Protein AF-A0A9E4FIH3-F1 (afdb_monomer_lite)

pLDDT: mean 75.92, std 14.41, range [34.81, 89.38]

Radius of gyration: 14.66 Å; chains: 1; bounding box: 34×38×36 Å

Foldseek 3Di:
DPPPPDQDDALVSSQVVVLCVCVVVVDQDDDDDQDDDPDPPVVSVVSVVSCLPRRVVSNNCSCVVPDDPPPDPPVPPPPDDNPPPDD

Structure (mmCIF, N/CA/C/O backbone):
data_AF-A0A9E4FIH3-F1
#
_entry.id   AF-A0A9E4FIH3-F1
#
loop_
_atom_site.group_PDB
_atom_site.id
_atom_site.type_symbol
_atom_site.label_atom_id
_atom_site.label_alt_id
_atom_site.label_comp_id
_atom_site.label_asym_id
_atom_site.label_entity_id
_atom_site.label_seq_id
_atom_site.pdbx_PDB_ins_code
_atom_site.Cartn_x
_atom_site.Cartn_y
_atom_site.Cartn_z
_atom_site.occupancy
_atom_site.B_iso_or_equiv
_atom_site.auth_seq_id
_atom_site.auth_comp_id
_atom_site.auth_asym_id
_atom_site.auth_atom_id
_atom_site.pdbx_PDB_model_num
ATOM 1 N N . MET A 1 1 ? 6.575 16.471 12.039 1.00 39.97 1 MET A N 1
ATOM 2 C CA . MET A 1 1 ? 6.690 15.005 12.224 1.00 39.97 1 MET A CA 1
ATOM 3 C C . MET A 1 1 ? 6.516 14.420 10.843 1.00 39.97 1 MET A C 1
ATOM 5 O O . MET A 1 1 ? 5.412 14.088 10.445 1.00 39.97 1 MET A O 1
ATOM 9 N N . ASP A 1 2 ? 7.610 14.415 10.093 1.00 39.59 2 ASP A N 1
ATOM 10 C CA . ASP A 1 2 ? 7.623 14.279 8.632 1.00 39.59 2 ASP A CA 1
ATOM 11 C C . ASP A 1 2 ? 8.303 12.974 8.235 1.00 39.59 2 ASP A C 1
ATOM 13 O O . ASP A 1 2 ? 9.022 12.871 7.246 1.00 39.59 2 ASP A O 1
ATOM 17 N N . ASN A 1 3 ? 8.083 11.953 9.052 1.00 45.16 3 ASN A N 1
ATOM 18 C CA . ASN A 1 3 ? 8.356 10.600 8.651 1.00 45.16 3 ASN A CA 1
ATOM 19 C C . ASN A 1 3 ? 7.047 10.064 8.077 1.00 45.16 3 ASN A C 1
ATOM 21 O O . ASN A 1 3 ? 6.060 9.956 8.802 1.00 45.16 3 ASN A O 1
ATOM 25 N N . GLN A 1 4 ? 7.066 9.713 6.793 1.00 54.16 4 GLN A N 1
ATOM 26 C CA . GLN A 1 4 ? 6.110 8.845 6.089 1.00 54.16 4 GLN A CA 1
ATOM 27 C C . GLN A 1 4 ? 6.012 7.452 6.766 1.00 54.16 4 GLN A C 1
ATOM 29 O O . GLN A 1 4 ? 6.215 6.420 6.139 1.00 54.16 4 GLN A O 1
ATOM 34 N N . LEU A 1 5 ? 5.792 7.408 8.082 1.00 56.16 5 LEU A N 1
ATOM 35 C CA . LEU A 1 5 ? 5.683 6.202 8.904 1.00 56.16 5 LEU A CA 1
ATOM 36 C C . LEU A 1 5 ? 4.290 5.581 8.789 1.00 56.16 5 LEU A C 1
ATOM 38 O O . LEU A 1 5 ? 4.123 4.409 9.109 1.00 56.16 5 LEU A O 1
ATOM 42 N N . VAL A 1 6 ? 3.296 6.357 8.346 1.00 67.06 6 VAL A N 1
ATOM 43 C CA . VAL A 1 6 ? 1.908 5.919 8.210 1.00 67.06 6 VAL A CA 1
ATOM 44 C C . VAL A 1 6 ? 1.311 6.522 6.941 1.00 67.06 6 VAL A C 1
ATOM 46 O O . VAL A 1 6 ? 1.122 7.732 6.856 1.00 67.06 6 VAL A O 1
ATOM 49 N N . ILE A 1 7 ? 0.988 5.668 5.971 1.00 75.38 7 ILE A N 1
ATOM 50 C CA . ILE A 1 7 ? 0.219 6.037 4.778 1.00 75.38 7 ILE A CA 1
ATOM 51 C C . ILE A 1 7 ? -1.263 5.913 5.140 1.00 75.38 7 ILE A C 1
ATOM 53 O O . ILE A 1 7 ? -1.764 4.810 5.358 1.00 75.38 7 ILE A O 1
ATOM 57 N N . SER A 1 8 ? -1.962 7.042 5.242 1.00 75.81 8 SER A N 1
ATOM 58 C CA . SER A 1 8 ? -3.389 7.099 5.574 1.00 75.81 8 SER A CA 1
ATOM 59 C C . SER A 1 8 ? -4.132 8.037 4.623 1.00 75.81 8 SER A C 1
ATOM 61 O O . SER A 1 8 ? -3.597 9.047 4.168 1.00 75.81 8 SER A O 1
ATOM 63 N N . GLY A 1 9 ? -5.369 7.680 4.276 1.00 82.38 9 GLY A N 1
ATOM 64 C CA . GLY A 1 9 ? -6.186 8.446 3.339 1.00 82.38 9 GLY A CA 1
ATOM 65 C C . GLY A 1 9 ? -7.206 7.579 2.611 1.00 82.38 9 GLY A C 1
ATOM 66 O O . GLY A 1 9 ? -7.543 6.483 3.056 1.00 82.38 9 GLY A O 1
ATOM 67 N N . SER A 1 10 ? -7.696 8.080 1.475 1.00 84.44 10 SER A N 1
ATOM 68 C CA . SER A 1 10 ? -8.558 7.300 0.583 1.00 84.44 10 SER A CA 1
ATOM 69 C C . SER A 1 10 ? -7.783 6.132 -0.054 1.00 84.44 10 SER A C 1
ATOM 71 O O . SER A 1 10 ? -6.569 6.258 -0.248 1.00 84.44 10 SER A O 1
ATOM 73 N N . PRO A 1 11 ? -8.445 5.028 -0.450 1.00 84.31 11 PRO A N 1
ATOM 74 C CA . PRO A 1 11 ? -7.783 3.903 -1.122 1.00 84.31 11 PRO A CA 1
ATOM 75 C C . PRO A 1 11 ? -6.975 4.324 -2.354 1.00 84.31 11 PRO A C 1
ATOM 77 O O . PRO A 1 11 ? -5.869 3.835 -2.566 1.00 84.31 11 PRO A O 1
ATOM 80 N N . ALA A 1 12 ? -7.482 5.299 -3.115 1.00 85.31 12 ALA A N 1
ATOM 81 C CA . ALA A 1 12 ? -6.787 5.863 -4.266 1.00 85.31 12 ALA A CA 1
ATOM 82 C C . ALA A 1 12 ? -5.464 6.534 -3.866 1.00 85.31 12 ALA A C 1
ATOM 84 O O . ALA A 1 12 ? -4.422 6.250 -4.451 1.00 85.31 12 ALA A O 1
ATOM 85 N N . THR A 1 13 ? -5.487 7.365 -2.821 1.00 86.94 13 THR A N 1
ATOM 86 C CA . THR A 1 13 ? -4.284 8.031 -2.304 1.00 86.94 13 THR A CA 1
ATOM 87 C C . THR A 1 13 ? -3.267 7.022 -1.769 1.00 86.94 13 THR A C 1
ATOM 89 O O . THR A 1 13 ? -2.077 7.150 -2.047 1.00 86.94 13 THR A O 1
ATOM 92 N N . VAL A 1 14 ? -3.726 6.001 -1.035 1.00 87.25 14 VAL A N 1
ATOM 93 C CA . VAL A 1 14 ? -2.867 4.936 -0.489 1.00 87.25 14 VAL A CA 1
ATOM 94 C C . VAL A 1 14 ? -2.200 4.150 -1.618 1.00 87.25 14 VAL A C 1
ATOM 96 O O . VAL A 1 14 ? -0.992 3.921 -1.574 1.00 87.25 14 VAL A O 1
ATOM 99 N N . ARG A 1 15 ? -2.960 3.777 -2.653 1.00 88.12 15 ARG A N 1
ATOM 100 C CA . ARG A 1 15 ? -2.444 3.090 -3.843 1.00 88.12 15 ARG A CA 1
ATOM 101 C C . ARG A 1 15 ? -1.351 3.899 -4.527 1.00 88.12 15 ARG A C 1
ATOM 103 O O . ARG A 1 15 ? -0.292 3.348 -4.817 1.00 88.12 15 ARG A O 1
ATOM 110 N N . ASP A 1 16 ? -1.597 5.180 -4.781 1.00 88.06 16 ASP A N 1
ATOM 111 C CA . ASP A 1 16 ? -0.657 6.014 -5.530 1.00 88.06 16 ASP A CA 1
ATOM 112 C C . ASP A 1 16 ? 0.631 6.242 -4.720 1.00 88.06 16 ASP A C 1
ATOM 114 O O . ASP A 1 16 ? 1.730 6.081 -5.249 1.00 88.06 16 ASP A O 1
ATOM 118 N N . GLN A 1 17 ? 0.519 6.485 -3.409 1.00 87.12 17 GLN A N 1
ATOM 119 C CA . GLN A 1 17 ? 1.686 6.600 -2.527 1.00 87.12 17 GLN A CA 1
ATOM 120 C C . GLN A 1 17 ? 2.485 5.295 -2.430 1.00 87.12 17 GLN A C 1
ATOM 122 O O . GLN A 1 17 ? 3.714 5.327 -2.495 1.00 87.12 17 GLN A O 1
ATOM 127 N N . LEU A 1 18 ? 1.813 4.144 -2.307 1.00 86.62 18 LEU A N 1
ATOM 128 C CA . LEU A 1 18 ? 2.485 2.844 -2.276 1.00 86.62 18 LEU A CA 1
ATOM 129 C C . LEU A 1 18 ? 3.173 2.530 -3.602 1.00 86.62 18 LEU A C 1
ATOM 131 O O . LEU A 1 18 ? 4.301 2.046 -3.595 1.00 86.62 18 LEU A O 1
ATOM 135 N N . LYS A 1 19 ? 2.539 2.845 -4.733 1.00 87.00 19 LYS A N 1
ATOM 136 C CA . LYS A 1 19 ? 3.124 2.646 -6.062 1.00 87.00 19 LYS A CA 1
ATOM 137 C C . LYS A 1 19 ? 4.399 3.469 -6.238 1.00 87.00 19 LYS A C 1
ATOM 139 O O . LYS A 1 19 ? 5.415 2.930 -6.677 1.00 87.00 19 LYS A O 1
ATOM 144 N N . GLU A 1 20 ? 4.368 4.739 -5.846 1.00 87.75 20 GLU A N 1
ATOM 145 C CA . GLU A 1 20 ? 5.551 5.602 -5.887 1.00 87.75 20 GLU A CA 1
ATOM 146 C C . GLU A 1 20 ? 6.643 5.120 -4.924 1.00 87.75 20 GLU A C 1
ATOM 148 O O . GLU A 1 20 ? 7.815 5.063 -5.299 1.00 87.75 20 GLU A O 1
ATOM 153 N N . ALA A 1 21 ? 6.281 4.695 -3.709 1.00 86.00 21 ALA A N 1
ATOM 154 C CA . ALA A 1 21 ? 7.234 4.154 -2.741 1.00 86.00 21 ALA A CA 1
ATOM 155 C C . ALA A 1 21 ? 7.909 2.867 -3.246 1.00 86.00 21 ALA A C 1
ATOM 157 O O . ALA A 1 21 ? 9.134 2.751 -3.176 1.00 86.00 21 ALA A O 1
ATOM 158 N N . VAL A 1 22 ? 7.135 1.931 -3.807 1.00 86.88 22 VAL A N 1
ATOM 159 C CA . VAL A 1 22 ? 7.632 0.670 -4.381 1.00 86.88 22 VAL A CA 1
ATOM 160 C C . VAL A 1 22 ? 8.606 0.943 -5.524 1.00 86.88 22 VAL A C 1
ATOM 162 O O . VAL A 1 22 ? 9.702 0.379 -5.533 1.00 86.88 22 VAL A O 1
ATOM 165 N N . LYS A 1 23 ? 8.257 1.848 -6.447 1.00 85.06 23 LYS A N 1
ATOM 166 C CA . LYS A 1 23 ? 9.126 2.226 -7.573 1.00 85.06 23 LYS A CA 1
ATOM 167 C C . LYS A 1 23 ? 10.395 2.940 -7.120 1.00 85.06 23 LYS A C 1
ATOM 169 O O . LYS A 1 23 ? 11.482 2.615 -7.594 1.00 85.06 23 LYS A O 1
ATOM 174 N N . LYS A 1 24 ? 10.276 3.883 -6.182 1.00 85.88 24 LYS A N 1
ATOM 175 C CA . LYS A 1 24 ? 11.407 4.673 -5.677 1.00 85.88 24 LYS A CA 1
ATOM 176 C C . LYS A 1 24 ? 12.406 3.820 -4.898 1.00 85.88 24 LYS A C 1
ATOM 178 O O . LYS A 1 24 ? 13.608 4.012 -5.049 1.00 85.88 24 LYS A O 1
ATOM 183 N N . LEU A 1 25 ? 11.918 2.893 -4.074 1.00 84.50 25 LEU A N 1
ATOM 184 C CA . LEU A 1 25 ? 12.759 2.013 -3.257 1.00 84.50 25 LEU A CA 1
ATOM 185 C C . LEU A 1 25 ? 13.186 0.737 -4.001 1.00 84.50 25 LEU A C 1
ATOM 187 O O . LEU A 1 25 ? 14.021 0.000 -3.487 1.00 84.50 25 LEU A O 1
ATOM 191 N N . ARG A 1 26 ? 12.630 0.479 -5.197 1.00 82.69 26 ARG A N 1
ATOM 192 C CA . ARG A 1 26 ? 12.848 -0.733 -6.008 1.00 82.69 26 ARG A CA 1
ATOM 193 C C . ARG A 1 26 ? 12.641 -2.021 -5.202 1.00 82.69 26 ARG A C 1
ATOM 195 O O . ARG A 1 26 ? 13.480 -2.917 -5.200 1.00 82.69 26 ARG A O 1
ATOM 202 N N . VAL A 1 27 ? 11.523 -2.088 -4.481 1.00 81.94 27 VAL A N 1
ATOM 203 C CA . VAL A 1 27 ? 11.197 -3.205 -3.580 1.00 81.94 27 VAL A CA 1
ATOM 204 C C . VAL A 1 27 ? 10.306 -4.222 -4.292 1.00 81.94 27 VAL A C 1
ATOM 206 O O . VAL A 1 27 ? 9.242 -3.859 -4.785 1.00 81.94 27 VAL A O 1
ATOM 209 N N . GLY A 1 28 ? 10.711 -5.497 -4.297 1.00 75.94 28 GLY A N 1
ATOM 210 C CA . GLY A 1 28 ? 9.930 -6.597 -4.886 1.00 75.94 28 GLY A CA 1
ATOM 211 C C . GLY A 1 28 ? 8.871 -7.208 -3.957 1.00 75.94 28 GLY A C 1
ATOM 212 O O . GLY A 1 28 ? 7.868 -7.725 -4.429 1.00 75.94 28 GLY A O 1
ATOM 213 N N . ASN A 1 29 ? 9.055 -7.119 -2.635 1.00 79.12 29 ASN A N 1
ATOM 214 C CA . ASN A 1 29 ? 8.102 -7.627 -1.644 1.00 79.12 29 ASN A CA 1
ATOM 215 C C . ASN A 1 29 ? 7.725 -6.518 -0.660 1.00 79.12 29 ASN A C 1
ATOM 217 O O . ASN A 1 29 ? 8.571 -6.041 0.096 1.00 79.12 29 ASN A O 1
ATOM 221 N N . LEU A 1 30 ? 6.451 -6.129 -0.645 1.00 82.44 30 LEU A N 1
ATOM 222 C CA . LEU A 1 30 ? 5.921 -5.138 0.287 1.00 82.44 30 LEU A CA 1
ATOM 223 C C . LEU A 1 30 ? 5.174 -5.839 1.428 1.00 82.44 30 LEU A C 1
ATOM 225 O O . LEU A 1 30 ? 4.188 -6.536 1.193 1.00 82.44 30 LEU A O 1
ATOM 229 N N . MET A 1 31 ? 5.609 -5.615 2.667 1.00 82.12 31 MET A N 1
ATOM 230 C CA . MET A 1 31 ? 4.872 -6.031 3.860 1.00 82.12 31 MET A CA 1
ATOM 231 C C . MET A 1 31 ? 4.058 -4.848 4.387 1.00 82.12 31 MET A C 1
ATOM 233 O O . MET A 1 31 ? 4.627 -3.821 4.751 1.00 82.12 31 MET A O 1
ATOM 237 N N . VAL A 1 32 ? 2.733 -4.993 4.427 1.00 82.56 32 VAL A N 1
ATOM 238 C CA . VAL A 1 32 ? 1.815 -3.952 4.911 1.00 82.56 32 VAL A CA 1
ATOM 239 C C . VAL A 1 32 ? 1.205 -4.337 6.253 1.00 82.56 32 VAL A C 1
ATOM 241 O O . VAL A 1 32 ? 0.740 -5.459 6.445 1.00 82.56 32 VAL A O 1
ATOM 244 N N . LEU A 1 33 ? 1.176 -3.383 7.182 1.00 83.06 33 LEU A N 1
ATOM 245 C CA . LEU A 1 33 ? 0.459 -3.507 8.446 1.00 83.06 33 LEU A CA 1
ATOM 246 C C . LEU A 1 33 ? -0.820 -2.678 8.350 1.00 83.06 33 LEU A C 1
ATOM 248 O O . LEU A 1 33 ? -0.783 -1.453 8.323 1.00 83.06 33 LEU A O 1
ATOM 252 N N . LEU A 1 34 ? -1.955 -3.369 8.261 1.00 82.81 34 LEU A N 1
ATOM 253 C CA . LEU A 1 34 ? -3.276 -2.757 8.067 1.00 82.81 34 LEU A CA 1
ATOM 254 C C . LEU A 1 34 ? -4.004 -2.465 9.388 1.00 82.81 34 LEU A C 1
ATOM 256 O O . LEU A 1 34 ? -5.159 -2.049 9.382 1.00 82.81 34 LEU A O 1
ATOM 260 N N . HIS A 1 35 ? -3.334 -2.668 10.519 1.00 78.19 35 HIS A N 1
ATOM 261 C CA . HIS A 1 35 ? -3.815 -2.298 11.842 1.00 78.19 35 HIS A CA 1
ATOM 262 C C . 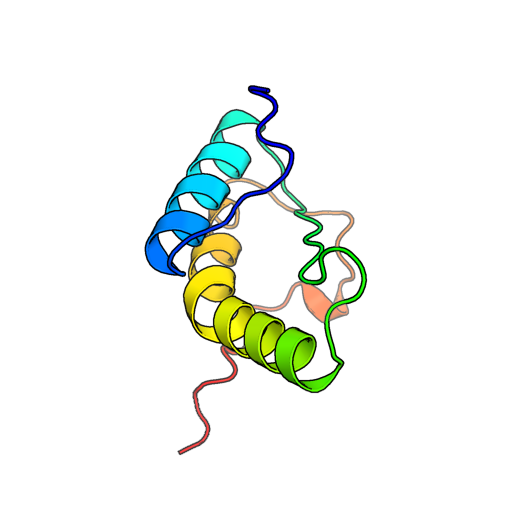HIS A 1 35 ? -2.873 -1.247 12.428 1.00 78.19 35 HIS A C 1
ATOM 264 O O . HIS A 1 35 ? -1.653 -1.361 12.315 1.00 78.19 35 HIS A O 1
ATOM 270 N N . ILE A 1 36 ? -3.440 -0.217 13.051 1.00 77.56 36 ILE A N 1
ATOM 271 C CA . ILE A 1 36 ? -2.675 0.837 13.719 1.00 77.56 36 ILE A CA 1
ATOM 272 C C . ILE A 1 36 ? -3.205 0.962 15.144 1.00 77.56 36 ILE A C 1
ATOM 274 O O . ILE A 1 36 ? -4.381 1.264 15.350 1.00 77.56 36 ILE A O 1
ATOM 278 N N . GLY A 1 37 ? -2.331 0.729 16.126 1.00 78.50 37 GLY A N 1
ATOM 279 C CA . GLY A 1 37 ? -2.672 0.801 17.546 1.00 78.50 37 GLY A CA 1
ATOM 280 C C . GLY A 1 37 ? -3.768 -0.192 17.960 1.00 78.50 37 GLY A C 1
ATOM 281 O O . GLY A 1 37 ? -3.796 -1.333 17.507 1.00 78.50 37 GLY A O 1
ATOM 282 N N . SER A 1 38 ? -4.676 0.257 18.831 1.00 77.00 38 SER A N 1
ATOM 283 C CA . SER A 1 38 ? -5.818 -0.509 19.356 1.00 77.00 38 SER A CA 1
ATOM 284 C C . SER A 1 38 ? -7.041 -0.415 18.426 1.00 77.00 38 SER A C 1
ATOM 286 O O . SER A 1 38 ? -8.102 0.081 18.816 1.00 77.00 38 SER A O 1
ATOM 288 N N . MET A 1 39 ? -6.901 -0.847 17.173 1.00 80.44 39 MET A N 1
ATOM 289 C CA . MET A 1 39 ? -8.026 -0.867 16.236 1.00 80.44 39 MET A CA 1
ATOM 290 C C . MET A 1 39 ? -8.997 -2.012 16.596 1.00 80.44 39 MET A C 1
ATOM 292 O O . MET A 1 39 ? -8.552 -3.153 16.732 1.00 80.44 39 MET A O 1
ATOM 296 N N . PRO A 1 40 ? -10.314 -1.758 16.733 1.00 85.31 40 PRO A N 1
ATOM 297 C CA . PRO A 1 40 ? -11.296 -2.823 16.924 1.00 85.31 40 PRO A CA 1
ATOM 298 C C . PRO A 1 40 ? -11.224 -3.854 15.792 1.00 85.31 40 PRO A C 1
ATOM 300 O O . PRO A 1 40 ? -10.922 -3.513 14.644 1.00 85.31 40 PRO A O 1
ATOM 303 N N . HIS A 1 41 ? -11.526 -5.115 16.104 1.00 85.00 41 HIS A N 1
ATOM 304 C CA . HIS A 1 41 ? -11.402 -6.225 15.155 1.00 85.00 41 HIS A CA 1
ATOM 305 C C . HIS A 1 41 ? -12.162 -5.970 13.843 1.00 85.00 41 HIS A C 1
ATOM 307 O O . HIS A 1 41 ? -11.589 -6.092 12.763 1.00 85.00 41 HIS A O 1
ATOM 313 N N . GLU A 1 42 ? -13.414 -5.518 13.931 1.00 87.19 42 GLU A N 1
ATOM 314 C CA . GLU A 1 42 ? -14.261 -5.232 12.7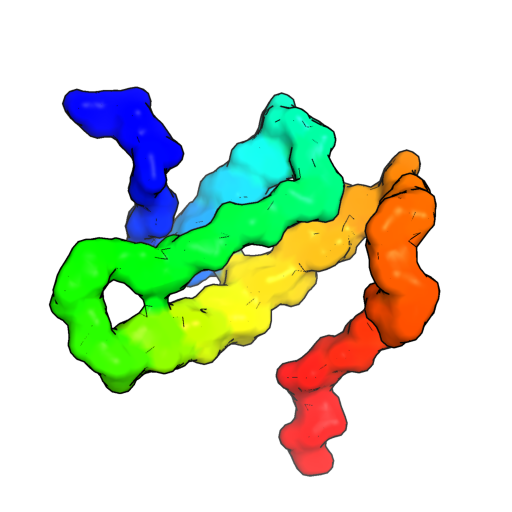65 1.00 87.19 42 GLU A CA 1
ATOM 315 C C . GLU A 1 42 ? -13.688 -4.130 11.868 1.00 87.19 42 GLU A C 1
ATOM 317 O O . GLU A 1 42 ? -13.732 -4.227 10.641 1.00 87.19 42 GLU A O 1
ATOM 322 N N . LEU A 1 43 ? -13.097 -3.094 12.470 1.00 86.50 43 LEU A N 1
ATOM 323 C CA . LEU A 1 43 ? -12.492 -1.999 11.719 1.00 86.50 43 LEU A CA 1
ATOM 324 C C . LEU A 1 43 ? -11.213 -2.457 11.008 1.00 86.50 43 LEU A C 1
ATOM 326 O O . LEU A 1 43 ? -10.969 -2.064 9.868 1.00 86.50 43 LEU A O 1
ATOM 330 N N . THR A 1 44 ? -10.448 -3.345 11.645 1.00 87.00 44 THR A N 1
ATOM 331 C CA . THR A 1 44 ? -9.272 -3.970 11.027 1.00 87.00 44 THR A CA 1
ATOM 332 C C . THR A 1 44 ? -9.678 -4.824 9.828 1.00 87.00 44 THR A C 1
ATOM 334 O O . THR A 1 44 ? -9.089 -4.692 8.757 1.00 87.00 44 THR A O 1
ATOM 337 N N . LEU A 1 45 ? -10.721 -5.648 9.970 1.00 88.06 45 LEU A N 1
ATOM 338 C CA . LEU A 1 45 ? -11.250 -6.455 8.868 1.00 88.06 45 LEU A CA 1
ATOM 339 C C . LEU A 1 45 ? -11.730 -5.586 7.704 1.00 88.06 45 LEU A C 1
ATOM 341 O O . LEU A 1 45 ? -11.395 -5.868 6.557 1.00 88.06 45 LEU A O 1
ATOM 345 N N . LYS A 1 46 ? -12.450 -4.496 7.991 1.00 88.12 46 LYS A N 1
ATOM 346 C CA . LYS A 1 46 ? -12.890 -3.546 6.962 1.00 88.12 46 LYS A CA 1
ATOM 347 C C . LYS A 1 46 ? -11.710 -2.912 6.222 1.00 88.12 46 LYS A C 1
ATOM 349 O O . LYS A 1 46 ? -11.771 -2.757 5.005 1.00 88.12 46 LYS A O 1
ATOM 354 N N . ASN A 1 47 ? -10.640 -2.553 6.932 1.00 86.44 47 ASN A N 1
ATOM 355 C CA . ASN A 1 47 ? -9.444 -1.995 6.302 1.00 86.44 47 ASN A CA 1
ATOM 356 C C . ASN A 1 47 ? -8.728 -3.029 5.417 1.00 86.44 47 ASN A C 1
ATOM 358 O O . ASN A 1 47 ? -8.276 -2.698 4.323 1.00 86.44 47 ASN A O 1
ATOM 362 N N . ILE A 1 48 ? -8.675 -4.291 5.859 1.00 88.25 48 ILE A N 1
ATOM 363 C CA . ILE A 1 48 ? -8.128 -5.403 5.070 1.00 88.25 48 ILE A CA 1
ATOM 364 C C . ILE A 1 48 ? -8.954 -5.638 3.802 1.00 88.25 48 ILE A C 1
ATOM 366 O O . ILE A 1 48 ? -8.368 -5.738 2.723 1.00 88.25 48 ILE A O 1
ATOM 370 N N . ASP A 1 49 ? -10.286 -5.672 3.905 1.00 89.38 49 ASP A N 1
ATOM 371 C CA . ASP A 1 49 ? -11.172 -5.829 2.743 1.00 89.38 49 ASP A CA 1
ATOM 372 C C . ASP A 1 49 ? -10.934 -4.711 1.722 1.00 89.38 49 ASP A C 1
ATOM 374 O O . ASP A 1 49 ? -10.638 -4.977 0.554 1.00 89.38 49 ASP A O 1
ATOM 378 N N . LEU A 1 50 ? -10.942 -3.460 2.188 1.00 88.44 50 LEU A N 1
ATOM 379 C CA . LEU A 1 50 ? -10.758 -2.290 1.336 1.00 88.44 50 LEU A CA 1
ATOM 380 C C . LEU A 1 50 ? -9.382 -2.287 0.656 1.00 88.44 50 LEU A C 1
ATOM 382 O O . LEU A 1 50 ? -9.287 -2.073 -0.553 1.00 88.44 50 LEU A O 1
ATOM 386 N N . PHE A 1 51 ? -8.317 -2.591 1.403 1.00 88.38 51 PHE A N 1
ATOM 387 C CA . PHE A 1 51 ? -6.968 -2.702 0.850 1.00 88.38 51 PHE A CA 1
ATOM 388 C C . PHE A 1 51 ? -6.870 -3.819 -0.197 1.00 88.38 51 PHE A C 1
ATOM 390 O O . PHE A 1 51 ? -6.291 -3.623 -1.269 1.00 88.38 51 PHE A O 1
ATOM 397 N N . SER A 1 52 ? -7.452 -4.985 0.089 1.00 87.81 52 SER A N 1
ATOM 398 C CA . SER A 1 52 ? -7.389 -6.145 -0.802 1.00 87.81 52 SER A CA 1
ATOM 399 C C . SER A 1 52 ? -8.094 -5.909 -2.139 1.00 87.81 52 SER A C 1
ATOM 401 O O . SER A 1 52 ? -7.628 -6.396 -3.167 1.00 87.81 52 SER A O 1
ATOM 403 N N . ARG A 1 53 ? -9.185 -5.137 -2.141 1.00 87.62 53 ARG A N 1
ATOM 404 C CA . ARG A 1 53 ? -9.998 -4.884 -3.337 1.00 87.62 53 ARG A CA 1
ATOM 405 C C . ARG A 1 53 ? -9.502 -3.698 -4.150 1.00 87.62 53 ARG A C 1
ATOM 407 O O . ARG A 1 53 ? -9.508 -3.767 -5.373 1.00 87.62 53 ARG A O 1
ATOM 414 N N . GLU A 1 54 ? -9.077 -2.626 -3.489 1.00 87.38 54 GLU A N 1
ATOM 415 C CA . GLU A 1 54 ? -8.835 -1.337 -4.155 1.00 87.38 54 GLU A CA 1
ATOM 416 C C . GLU A 1 54 ? -7.356 -0.976 -4.305 1.00 87.38 54 GLU A C 1
ATOM 418 O O . GLU A 1 54 ? -7.014 -0.091 -5.089 1.00 87.38 54 GLU A O 1
AT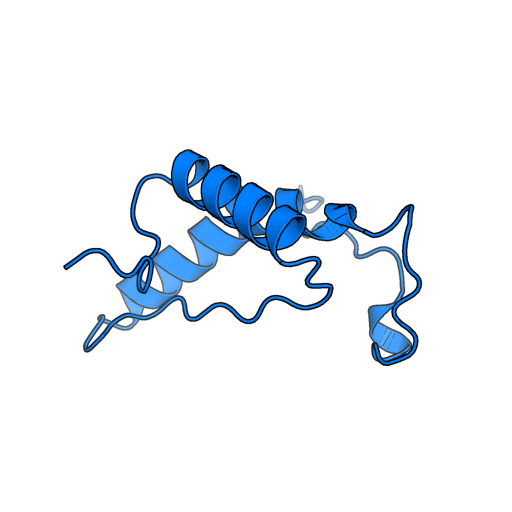OM 423 N N . VAL A 1 55 ? -6.461 -1.637 -3.565 1.00 87.12 55 VAL A N 1
ATOM 424 C CA . VAL A 1 55 ? -5.031 -1.290 -3.546 1.00 87.12 55 VAL A CA 1
ATOM 425 C C . VAL A 1 55 ? -4.176 -2.446 -4.046 1.00 87.12 55 VAL A C 1
ATOM 427 O O . VAL A 1 55 ? -3.416 -2.282 -5.001 1.00 87.12 55 VAL A O 1
ATOM 430 N N . MET A 1 56 ? -4.336 -3.624 -3.443 1.00 85.69 56 MET A N 1
ATOM 431 C CA . MET A 1 56 ? -3.564 -4.827 -3.752 1.00 85.69 56 MET A CA 1
ATOM 432 C C . MET A 1 56 ? -3.483 -5.165 -5.259 1.00 85.69 56 MET A C 1
ATOM 434 O O . MET A 1 56 ? -2.362 -5.365 -5.733 1.00 85.69 56 MET A O 1
ATOM 438 N N . PRO A 1 57 ? -4.579 -5.187 -6.051 1.00 84.94 57 PRO A N 1
ATOM 439 C CA . PRO A 1 5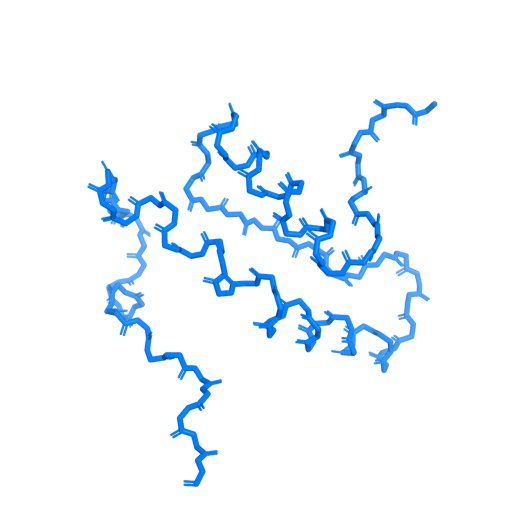7 ? -4.502 -5.569 -7.466 1.00 84.94 57 PRO A CA 1
ATOM 440 C C . PRO A 1 57 ? -3.668 -4.609 -8.321 1.00 84.94 57 PRO A C 1
ATOM 442 O O . PRO A 1 57 ? -3.118 -5.022 -9.330 1.00 84.94 57 PRO A O 1
ATOM 445 N N . HIS A 1 58 ? -3.519 -3.345 -7.921 1.00 83.44 58 HIS A N 1
ATOM 446 C CA . HIS A 1 58 ? -2.742 -2.365 -8.685 1.00 83.44 58 HIS A CA 1
ATOM 447 C C . HIS A 1 58 ? -1.239 -2.393 -8.382 1.00 83.44 58 HIS A C 1
ATOM 449 O O . HIS A 1 58 ? -0.466 -1.743 -9.088 1.00 83.44 58 HIS A O 1
ATOM 455 N N . LEU A 1 59 ? -0.834 -3.082 -7.311 1.00 81.75 59 LEU A N 1
ATOM 456 C CA . LEU A 1 59 ? 0.560 -3.168 -6.878 1.00 81.75 59 LEU A CA 1
ATOM 457 C C . LEU A 1 59 ? 1.239 -4.470 -7.312 1.00 81.75 59 LEU A C 1
ATOM 459 O O . LEU A 1 59 ? 2.464 -4.498 -7.390 1.00 81.75 59 LEU A O 1
ATOM 463 N N . HIS A 1 60 ? 0.473 -5.532 -7.579 1.00 76.81 60 HIS A N 1
ATOM 464 C CA . HIS A 1 60 ? 1.038 -6.850 -7.879 1.00 76.81 60 HIS A CA 1
ATOM 465 C C . HIS A 1 60 ? 1.838 -6.891 -9.176 1.00 76.81 60 HIS A C 1
ATOM 467 O O . HIS A 1 60 ? 2.939 -7.423 -9.171 1.00 76.81 60 HIS A O 1
ATOM 473 N N . ASP A 1 61 ? 1.341 -6.249 -10.227 1.00 79.62 61 ASP A N 1
ATOM 474 C CA . ASP A 1 61 ? 1.909 -6.399 -11.569 1.00 79.62 61 ASP A CA 1
ATOM 475 C C . ASP A 1 61 ? 3.067 -5.413 -11.838 1.00 79.62 61 ASP A C 1
ATOM 477 O O . ASP A 1 61 ? 3.508 -5.256 -12.971 1.00 79.62 61 ASP A O 1
ATOM 481 N N . ILE A 1 62 ? 3.557 -4.686 -10.820 1.00 81.25 62 ILE A N 1
ATOM 482 C CA . ILE A 1 62 ? 4.541 -3.600 -11.009 1.00 81.25 62 ILE A CA 1
ATOM 483 C C . ILE A 1 62 ? 5.887 -4.112 -11.543 1.00 81.25 62 ILE A C 1
ATOM 485 O O . ILE A 1 62 ? 6.541 -3.388 -12.290 1.00 81.25 62 ILE A O 1
ATOM 489 N N . TRP A 1 63 ? 6.314 -5.311 -11.141 1.00 79.75 63 TRP A N 1
ATOM 490 C CA . TRP A 1 63 ? 7.644 -5.846 -11.463 1.00 79.75 63 TRP A CA 1
ATOM 491 C C . TRP A 1 63 ? 7.616 -7.119 -12.314 1.00 79.75 63 TRP A C 1
ATOM 493 O O . TRP A 1 63 ? 8.686 -7.609 -12.668 1.00 79.75 63 TRP A O 1
ATOM 503 N N . ASP A 1 64 ? 6.431 -7.622 -12.667 1.00 75.25 64 ASP A N 1
ATOM 504 C CA . ASP A 1 64 ? 6.250 -8.897 -13.378 1.00 75.25 64 ASP A CA 1
ATOM 505 C C . ASP A 1 64 ? 6.934 -8.922 -14.758 1.00 75.25 64 ASP A C 1
ATOM 507 O O . ASP A 1 64 ? 7.350 -9.985 -15.218 1.00 75.25 64 ASP A O 1
ATOM 511 N N . ASP A 1 65 ? 7.097 -7.761 -15.400 1.00 73.31 65 ASP A N 1
ATOM 512 C CA . ASP A 1 65 ? 7.762 -7.633 -16.704 1.00 73.31 65 ASP A CA 1
ATOM 513 C C . ASP A 1 65 ? 9.294 -7.490 -16.603 1.00 73.31 65 ASP A C 1
ATOM 515 O O . ASP A 1 65 ? 10.003 -7.706 -17.587 1.00 73.31 65 ASP A O 1
ATOM 519 N N . GLU A 1 66 ? 9.823 -7.104 -15.436 1.00 70.75 66 GLU A N 1
ATOM 520 C CA . GLU A 1 66 ? 11.228 -6.693 -15.282 1.00 70.75 66 GLU A CA 1
ATOM 521 C C . GLU A 1 66 ? 12.056 -7.598 -14.356 1.00 70.75 66 GLU A C 1
ATOM 523 O O . GLU A 1 66 ? 13.278 -7.656 -14.513 1.00 70.75 66 GLU A O 1
ATOM 528 N N . TRP A 1 67 ? 11.443 -8.294 -13.390 1.00 71.62 67 TRP A N 1
ATOM 529 C CA . TRP A 1 67 ? 12.178 -9.016 -12.344 1.00 71.62 67 TRP A CA 1
ATOM 530 C C . TRP A 1 67 ? 11.578 -10.386 -12.021 1.00 71.62 67 TRP A C 1
ATOM 532 O O . TRP A 1 67 ? 10.412 -10.496 -11.657 1.00 71.62 67 TRP A O 1
ATOM 542 N N . ASP A 1 68 ? 12.416 -11.429 -12.049 1.00 70.62 68 ASP A N 1
ATOM 543 C CA . ASP A 1 68 ? 12.037 -12.772 -11.595 1.00 70.62 68 ASP A CA 1
ATOM 544 C C . ASP A 1 68 ? 12.314 -12.960 -10.092 1.00 70.62 68 ASP A C 1
ATOM 546 O O . ASP A 1 68 ? 13.459 -12.899 -9.620 1.00 70.62 68 ASP A O 1
ATOM 550 N N . ASN A 1 69 ? 11.251 -13.205 -9.321 1.00 72.25 69 ASN A N 1
ATOM 551 C CA . ASN A 1 69 ? 11.321 -13.424 -7.878 1.00 72.25 69 ASN A CA 1
ATOM 552 C C . ASN A 1 69 ? 11.699 -14.882 -7.565 1.00 72.25 69 ASN A C 1
ATOM 554 O O . ASN A 1 69 ? 10.862 -15.718 -7.209 1.00 72.25 69 ASN A O 1
ATOM 558 N N . HIS A 1 70 ? 12.997 -15.178 -7.661 1.00 70.00 70 HIS A N 1
ATOM 559 C CA . HIS A 1 70 ? 13.562 -16.510 -7.425 1.00 70.00 70 HIS A CA 1
ATOM 560 C C . HIS A 1 70 ? 13.241 -17.094 -6.038 1.00 70.00 70 HIS A C 1
ATOM 562 O O . HIS A 1 70 ? 13.122 -18.312 -5.909 1.00 70.00 70 HIS A O 1
ATOM 568 N N . TRP A 1 71 ? 13.073 -16.248 -5.015 1.00 73.75 71 TRP A N 1
ATOM 569 C CA . TRP A 1 71 ? 12.819 -16.664 -3.627 1.00 73.75 71 TRP A CA 1
ATOM 570 C C . TRP A 1 71 ? 11.332 -16.789 -3.276 1.00 73.75 71 TRP A C 1
ATOM 572 O O . TRP A 1 71 ? 10.992 -17.115 -2.136 1.00 73.75 71 TRP A O 1
ATOM 582 N N . TRP A 1 72 ? 10.434 -16.536 -4.230 1.00 76.88 72 TRP A N 1
ATOM 583 C CA . TRP A 1 72 ? 9.005 -16.727 -4.024 1.00 76.88 72 TRP A CA 1
ATOM 584 C C . TRP A 1 72 ? 8.649 -18.222 -4.023 1.00 76.88 72 TRP A C 1
ATOM 586 O O . TRP A 1 72 ? 9.164 -18.967 -4.856 1.00 76.88 72 TRP A O 1
ATOM 596 N N . PRO A 1 73 ? 7.762 -18.708 -3.135 1.00 80.06 73 PRO A N 1
ATOM 597 C CA . PRO A 1 73 ? 7.354 -20.110 -3.144 1.00 80.06 73 PRO A CA 1
ATOM 598 C C . PRO A 1 73 ? 6.745 -20.523 -4.492 1.00 80.06 73 PRO A C 1
ATOM 600 O O . PRO A 1 73 ? 5.800 -19.891 -4.958 1.00 80.06 73 PRO A O 1
ATOM 603 N N . GLU A 1 74 ? 7.211 -21.632 -5.078 1.00 77.44 74 GLU A N 1
ATOM 604 C CA . GLU A 1 74 ? 6.757 -22.139 -6.391 1.00 77.44 74 GLU A CA 1
ATOM 605 C C . GLU A 1 74 ? 5.227 -22.241 -6.511 1.00 77.44 74 GLU A C 1
ATOM 607 O O . GLU A 1 74 ? 4.639 -21.868 -7.523 1.00 77.44 74 GLU A O 1
ATOM 612 N N . LYS A 1 75 ? 4.548 -22.665 -5.434 1.00 78.31 75 LYS A N 1
ATOM 613 C CA . LYS A 1 75 ? 3.077 -22.784 -5.385 1.00 78.31 75 LYS A CA 1
ATOM 614 C C . LYS A 1 75 ? 2.342 -21.452 -5.573 1.00 78.31 75 LYS A C 1
ATOM 616 O O . LYS A 1 75 ? 1.152 -21.456 -5.870 1.00 78.31 75 LYS A O 1
ATOM 621 N N . LEU A 1 76 ? 3.029 -20.334 -5.361 1.00 73.06 76 LEU A N 1
ATOM 622 C CA . LEU A 1 76 ? 2.491 -18.982 -5.444 1.00 73.06 76 LEU A CA 1
ATOM 623 C C . LEU A 1 76 ? 3.049 -18.197 -6.645 1.00 73.06 76 LEU A C 1
ATOM 625 O O . LEU A 1 76 ? 2.652 -17.045 -6.810 1.00 73.06 76 LEU A O 1
ATOM 629 N N . LYS A 1 77 ? 3.943 -18.786 -7.463 1.00 67.62 77 LYS A N 1
ATOM 630 C CA . LYS A 1 77 ? 4.504 -18.170 -8.686 1.00 67.62 77 LYS A CA 1
ATOM 631 C C . LYS A 1 77 ? 3.532 -18.156 -9.871 1.00 67.62 77 LYS A C 1
ATOM 633 O O . L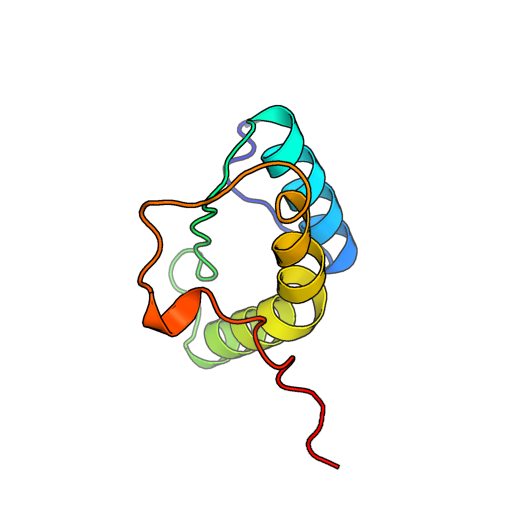YS A 1 77 ? 3.735 -17.423 -10.831 1.00 67.62 77 LYS A O 1
ATOM 638 N N . GLY A 1 78 ? 2.479 -18.973 -9.835 1.00 66.00 78 GLY A N 1
ATOM 639 C CA . GLY A 1 78 ? 1.465 -18.978 -10.889 1.00 66.00 78 GLY A CA 1
ATOM 640 C C . GLY A 1 78 ? 0.704 -17.651 -10.951 1.00 66.00 78 GLY A C 1
ATOM 641 O O . GLY A 1 78 ? 0.411 -17.069 -9.906 1.00 66.00 78 GLY A O 1
ATOM 642 N N . LYS A 1 79 ? 0.332 -17.210 -12.167 1.00 58.06 79 LYS A N 1
ATOM 643 C CA . LYS A 1 79 ? -0.553 -16.051 -12.387 1.00 58.06 79 LYS A CA 1
ATOM 644 C C . LYS A 1 79 ? -1.782 -16.187 -11.495 1.00 58.06 79 LYS A C 1
ATOM 646 O O . LYS A 1 79 ? -2.628 -17.063 -11.698 1.00 58.06 79 LYS A O 1
ATOM 651 N N . ARG A 1 80 ? -1.836 -15.361 -10.455 1.00 59.19 80 ARG A N 1
ATOM 652 C CA . ARG A 1 80 ? -2.853 -15.457 -9.413 1.00 59.19 80 ARG A CA 1
ATOM 653 C C . ARG A 1 80 ? -4.200 -15.128 -10.041 1.00 59.19 80 ARG A C 1
ATOM 655 O O . ARG A 1 80 ? -4.383 -14.040 -10.576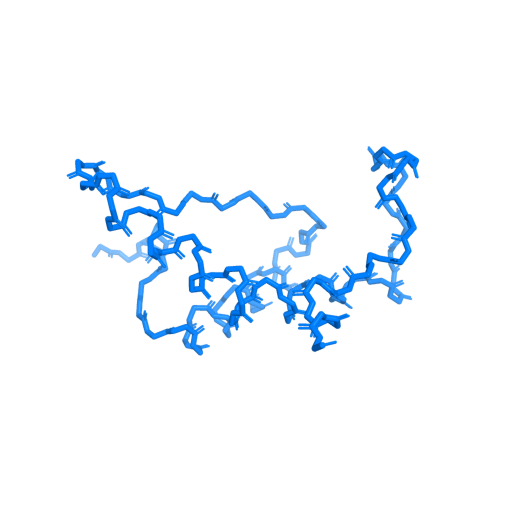 1.00 59.19 80 ARG A O 1
ATOM 662 N N . ARG A 1 81 ? -5.151 -16.068 -9.985 1.00 51.50 81 ARG A N 1
ATOM 663 C CA . ARG A 1 81 ? -6.548 -15.765 -10.320 1.00 51.50 81 ARG A CA 1
ATOM 664 C C . ARG A 1 81 ? -6.974 -14.605 -9.428 1.00 51.50 81 ARG A C 1
ATOM 666 O O . ARG A 1 81 ? -6.981 -14.749 -8.207 1.00 51.50 81 ARG A O 1
ATOM 673 N N . LEU A 1 82 ? -7.307 -13.472 -10.040 1.00 50.12 82 LEU A N 1
ATOM 674 C CA . LEU A 1 82 ? -7.975 -12.378 -9.352 1.00 50.12 82 LEU A CA 1
ATOM 675 C C . LEU A 1 82 ? -9.223 -12.972 -8.693 1.00 50.12 82 LEU A C 1
ATOM 677 O O . LEU A 1 82 ? -10.087 -13.531 -9.374 1.00 50.12 82 LEU A O 1
ATOM 681 N N . ALA A 1 83 ? -9.284 -12.917 -7.364 1.00 44.59 83 ALA A N 1
ATOM 682 C CA . ALA A 1 83 ? -10.460 -13.300 -6.597 1.00 44.59 83 ALA A CA 1
ATOM 683 C C . ALA A 1 83 ? -11.556 -12.249 -6.842 1.00 44.59 83 ALA A C 1
ATOM 685 O O . ALA A 1 83 ? -11.783 -11.356 -6.038 1.00 44.59 83 ALA A O 1
ATOM 686 N N . GLY A 1 84 ? -12.157 -12.309 -8.027 1.00 42.19 84 GLY A N 1
ATOM 687 C CA . GLY A 1 84 ? -13.212 -11.413 -8.500 1.00 42.19 84 GLY A CA 1
ATOM 688 C C . GLY A 1 84 ? -14.058 -12.010 -9.630 1.00 42.19 84 GLY A C 1
ATOM 689 O O . GLY A 1 84 ? -14.964 -11.352 -10.117 1.00 42.19 84 GLY A O 1
ATOM 690 N N . ALA A 1 85 ? -13.798 -13.258 -10.035 1.00 39.00 85 ALA A N 1
ATOM 691 C CA . ALA A 1 85 ? -14.587 -13.989 -11.029 1.00 39.00 85 ALA A CA 1
ATOM 692 C C . ALA A 1 85 ? -15.486 -15.053 -10.372 1.00 39.00 85 ALA A C 1
ATOM 694 O O . ALA A 1 85 ? -15.495 -16.211 -10.786 1.00 39.00 85 ALA A O 1
ATOM 695 N N . ALA A 1 86 ? -16.196 -14.665 -9.313 1.00 34.81 86 ALA A N 1
ATOM 696 C CA . ALA A 1 86 ? -17.334 -15.414 -8.794 1.00 34.81 86 ALA A CA 1
ATOM 697 C C . ALA A 1 86 ? -18.576 -14.522 -8.943 1.00 34.81 86 ALA A C 1
ATOM 699 O O . ALA A 1 86 ? -18.876 -13.715 -8.065 1.00 34.81 86 ALA A O 1
ATOM 700 N N . VAL A 1 87 ? -19.213 -14.633 -10.112 1.00 35.97 87 VAL A N 1
ATOM 701 C CA . VAL A 1 87 ? -20.626 -14.308 -10.362 1.00 35.97 87 VAL A CA 1
ATOM 702 C C . VAL A 1 87 ? -21.349 -15.633 -10.516 1.00 35.97 87 VAL A C 1
ATOM 704 O O . VAL A 1 87 ? -20.769 -16.513 -11.196 1.00 35.97 87 VAL A O 1
#

Secondary structure (DSSP, 8-state):
--------S-HHHHHHHHHHHHHHHT-S--------SS--HHHHHHHHHHHHHHTHHHHHTTSTTT---TTS-GGG-S-PPPTT---

Sequence (87 aa):
MDNQLVISGSPATVRDQLKEAVKKLRVGNLMVLLHIGSMPHELTLKNIDLFSREVMPHLHDIWDDEWDNHWWPEKLKGKRRLAGAAV